Protein AF-A0A101FES3-F1 (afdb_monomer)

Sequence (86 aa):
IIEELEEEMPGTKHRFLFGFLKEERKRFVTTSLEMKECRICHHPTTSEVCVFCRLMQRAGIEPNLPYNPEIFTPESIFESTGERCD

pLDDT: mean 83.0, std 19.03, range [36.22, 98.19]

Structure (mmCIF, N/CA/C/O backbone):
data_AF-A0A101FES3-F1
#
_entry.id   AF-A0A101FES3-F1
#
loop_
_atom_site.group_PDB
_atom_site.id
_atom_site.type_symbol
_atom_site.label_atom_id
_atom_site.label_alt_id
_atom_site.label_comp_id
_atom_site.label_asym_id
_atom_site.label_entity_id
_atom_site.label_seq_id
_atom_site.pdbx_PDB_ins_code
_atom_site.Cartn_x
_atom_site.Cartn_y
_atom_site.Cartn_z
_atom_site.occupancy
_atom_site.B_iso_or_equiv
_atom_site.auth_seq_id
_atom_site.auth_comp_id
_atom_site.auth_asym_id
_atom_site.auth_atom_id
_atom_site.pdbx_PDB_model_num
ATOM 1 N N . ILE A 1 1 ? -21.376 11.762 5.302 1.00 92.31 1 ILE A N 1
ATOM 2 C CA . ILE A 1 1 ? -21.452 10.378 5.840 1.00 92.31 1 ILE A CA 1
ATOM 3 C C . ILE A 1 1 ? -20.574 10.185 7.082 1.00 92.31 1 ILE A C 1
ATOM 5 O O . ILE A 1 1 ? -21.091 10.480 8.139 1.00 92.31 1 ILE A O 1
ATOM 9 N N . ILE A 1 2 ? -19.302 9.736 7.047 1.00 95.56 2 ILE A N 1
ATOM 10 C CA . ILE A 1 2 ? -18.567 9.471 8.320 1.00 95.56 2 ILE A CA 1
ATOM 11 C C . ILE A 1 2 ? -18.352 10.740 9.156 1.00 95.56 2 ILE A C 1
ATOM 13 O O . ILE A 1 2 ? -18.473 10.676 10.372 1.00 95.56 2 ILE A O 1
ATOM 17 N N . GLU A 1 3 ? -18.053 11.875 8.521 1.00 97.44 3 GLU A N 1
ATOM 18 C CA . GLU A 1 3 ? -17.855 13.134 9.254 1.00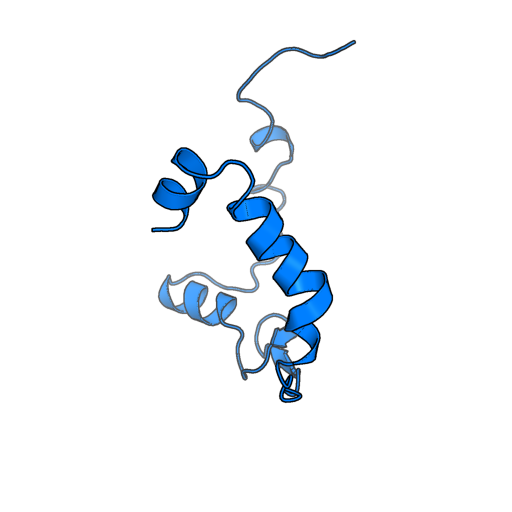 97.44 3 GLU A CA 1
ATOM 19 C C . GLU A 1 3 ? -19.138 13.600 9.950 1.00 97.44 3 GLU A C 1
ATOM 21 O O . GLU A 1 3 ? -19.138 13.866 11.140 1.00 97.44 3 GLU A O 1
ATOM 26 N N . GLU A 1 4 ? -20.251 13.572 9.226 1.00 97.94 4 GLU A N 1
ATOM 27 C CA . GLU A 1 4 ? -21.591 13.883 9.736 1.00 97.94 4 GLU A CA 1
ATOM 28 C C . GLU A 1 4 ? -21.985 12.984 10.926 1.00 97.94 4 GLU A C 1
ATOM 30 O O . GLU A 1 4 ? -22.478 13.464 11.939 1.00 97.94 4 GLU A O 1
ATOM 35 N N . LEU A 1 5 ? -21.660 11.686 10.868 1.00 97.88 5 LEU A N 1
ATOM 36 C CA . LEU A 1 5 ? -21.862 10.768 11.996 1.00 97.88 5 LEU A CA 1
ATOM 37 C C . LEU A 1 5 ? -20.934 11.048 13.184 1.00 97.88 5 LEU A C 1
ATOM 39 O O . LEU A 1 5 ? -21.281 10.715 14.311 1.00 97.88 5 LEU A O 1
ATOM 43 N N . GLU A 1 6 ? -19.747 11.613 12.968 1.00 98.19 6 GLU A N 1
ATOM 44 C CA . GLU A 1 6 ? -18.876 12.019 14.073 1.00 98.19 6 GLU A CA 1
ATOM 45 C C . GLU A 1 6 ? -19.448 13.230 14.812 1.00 98.19 6 GLU A C 1
ATOM 47 O O . GLU A 1 6 ? -19.403 13.262 16.041 1.00 98.19 6 GLU A O 1
ATOM 52 N N . GLU A 1 7 ? -19.991 14.200 14.073 1.00 98.00 7 GLU A N 1
ATOM 53 C CA . GLU A 1 7 ? -20.616 15.398 14.641 1.00 98.00 7 GLU A CA 1
ATOM 54 C C . GLU A 1 7 ? -21.831 15.038 15.509 1.00 98.00 7 GLU A C 1
ATOM 56 O O . GLU A 1 7 ? -21.974 15.555 16.618 1.00 98.00 7 GLU A O 1
ATOM 61 N N . GLU A 1 8 ? -22.670 14.105 15.051 1.00 98.12 8 GLU A N 1
ATOM 62 C CA . GLU A 1 8 ? -23.836 13.629 15.807 1.00 98.12 8 GLU A CA 1
ATOM 63 C C . GLU A 1 8 ? -23.474 12.613 16.908 1.00 98.12 8 GLU A C 1
ATOM 65 O O . GLU A 1 8 ? -24.126 12.554 17.954 1.00 98.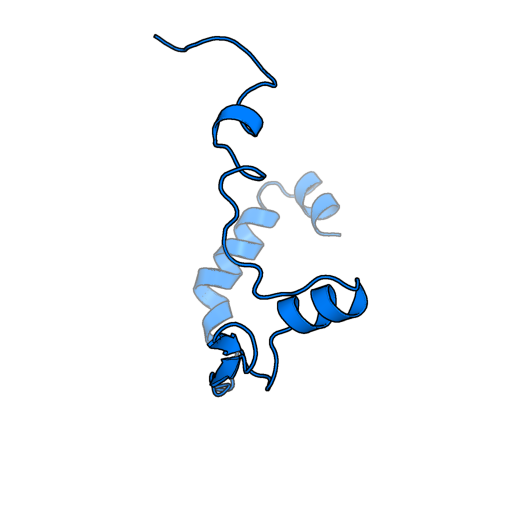12 8 GLU A O 1
ATOM 70 N N . MET A 1 9 ? -22.437 11.796 16.690 1.00 97.81 9 MET A N 1
ATOM 71 C CA . MET A 1 9 ? -22.011 10.715 17.584 1.00 97.81 9 MET A CA 1
ATOM 72 C C . MET A 1 9 ? -20.482 10.723 17.777 1.00 97.81 9 MET A C 1
ATOM 74 O O . MET A 1 9 ? -19.764 9.962 17.112 1.00 97.81 9 MET A O 1
ATOM 78 N N . PRO A 1 10 ? -19.960 11.507 18.739 1.00 97.81 10 PRO A N 1
ATOM 79 C CA . PRO A 1 10 ? -18.525 11.607 18.977 1.00 97.8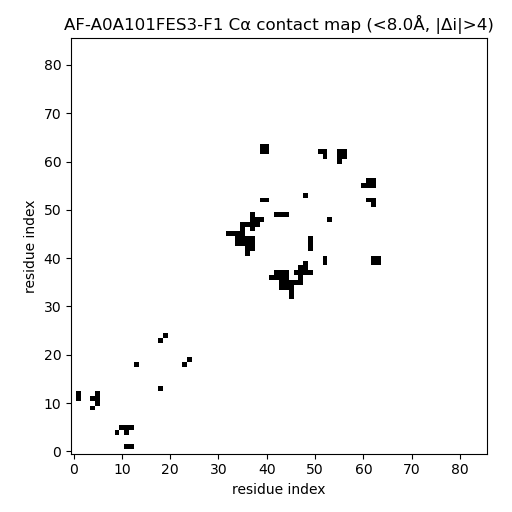1 10 PRO A CA 1
ATOM 80 C C . PRO A 1 10 ? -17.864 10.252 19.258 1.00 97.81 10 PRO A C 1
ATOM 82 O O . PRO A 1 10 ? -18.337 9.440 20.062 1.00 97.81 10 PRO A O 1
ATOM 85 N N . GLY A 1 11 ? -16.731 10.015 18.600 1.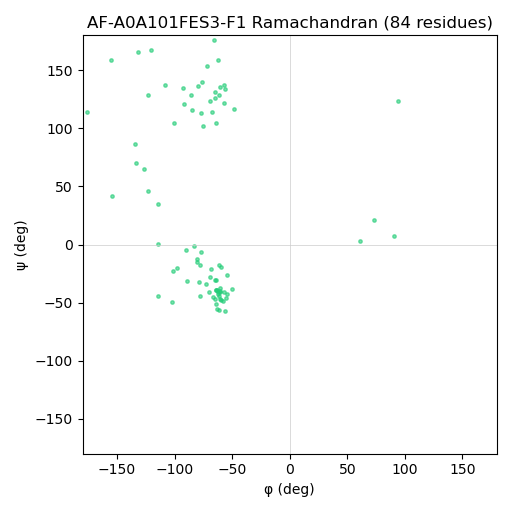00 97.62 11 GLY A N 1
ATOM 86 C CA . GLY A 1 11 ? -15.968 8.774 18.662 1.00 97.62 11 GLY A CA 1
ATOM 87 C C . GLY A 1 11 ? -16.348 7.734 17.605 1.00 97.62 11 GLY A C 1
ATOM 88 O O . GLY A 1 11 ? -15.834 6.612 17.664 1.00 97.62 11 GLY A O 1
ATOM 89 N N . THR A 1 12 ? -17.206 8.063 16.639 1.00 98.12 12 THR A N 1
ATOM 90 C CA . THR A 1 12 ? -17.600 7.156 15.549 1.00 98.12 12 THR A CA 1
ATOM 91 C C . THR A 1 12 ? -16.405 6.726 14.699 1.00 98.12 12 THR A C 1
ATOM 93 O O . THR A 1 12 ? -16.209 5.526 14.505 1.00 98.12 12 THR A O 1
ATOM 96 N N . LYS A 1 13 ? -15.538 7.652 14.274 1.00 97.75 13 LYS A N 1
ATOM 97 C CA . LYS A 1 13 ? -14.295 7.361 13.536 1.00 97.75 13 LYS A CA 1
ATOM 98 C C . LYS A 1 13 ? -13.404 6.378 14.297 1.00 97.75 13 LYS A C 1
ATOM 100 O O . LYS A 1 13 ? -12.932 5.390 13.731 1.00 97.75 13 LYS A O 1
ATOM 105 N N . HIS A 1 14 ? -13.225 6.620 15.597 1.00 97.75 14 HIS A N 1
ATOM 106 C CA . HIS A 1 14 ? -12.429 5.762 16.473 1.00 97.75 14 HIS A CA 1
ATOM 107 C C . HIS A 1 14 ? -13.047 4.363 16.582 1.00 97.75 14 HIS A C 1
ATOM 109 O O . HIS A 1 14 ? -12.390 3.364 16.295 1.00 97.75 14 HIS A O 1
ATOM 115 N N . ARG A 1 15 ? -14.322 4.267 16.978 1.00 96.56 15 ARG A N 1
ATOM 116 C CA . ARG A 1 15 ? -15.011 2.980 17.163 1.00 96.56 15 ARG A CA 1
ATOM 117 C C . ARG A 1 15 ? -15.065 2.175 15.868 1.00 96.56 15 ARG A C 1
ATOM 119 O O . ARG A 1 15 ? -14.818 0.975 15.911 1.00 96.56 15 ARG A O 1
ATOM 126 N N . PHE A 1 16 ? -15.315 2.829 14.737 1.00 95.94 16 PHE A N 1
ATOM 127 C CA . PHE A 1 16 ? -15.322 2.189 13.427 1.00 95.94 16 PHE A CA 1
ATOM 128 C C . PHE A 1 16 ? -13.951 1.598 13.080 1.00 95.94 16 PHE A C 1
ATOM 130 O O . PHE A 1 16 ? -13.845 0.394 12.850 1.00 95.94 16 PHE A O 1
ATOM 137 N N . LEU A 1 17 ? -12.889 2.412 13.095 1.00 96.50 17 LEU A N 1
ATOM 138 C CA . LEU A 1 17 ? -11.555 1.951 12.712 1.00 96.50 17 LEU A CA 1
ATOM 139 C C . LEU A 1 17 ? -11.029 0.881 13.675 1.00 96.50 17 LEU A C 1
ATOM 141 O O . LEU A 1 17 ? -10.600 -0.187 13.239 1.00 96.50 17 LEU A O 1
ATOM 145 N N . PHE A 1 18 ? -11.061 1.138 14.983 1.00 96.88 18 PHE A N 1
ATOM 146 C CA . PHE A 1 18 ? -1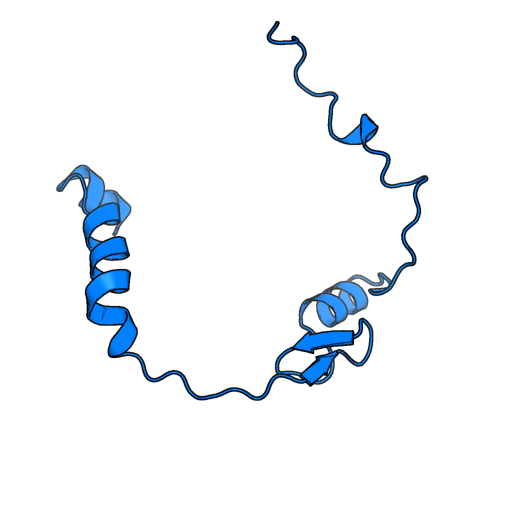0.493 0.208 15.960 1.00 96.88 18 PHE A CA 1
ATOM 147 C C . PHE A 1 18 ? -11.342 -1.052 16.129 1.00 96.88 18 PHE A C 1
ATOM 149 O O . PHE A 1 18 ? -10.777 -2.134 16.291 1.00 96.88 18 PHE A O 1
ATOM 156 N N . GLY A 1 19 ? -12.669 -0.944 16.013 1.00 95.88 19 GLY A N 1
ATOM 157 C CA . GLY A 1 19 ? -13.556 -2.102 15.924 1.00 95.88 19 GLY A CA 1
ATOM 158 C C . GLY A 1 19 ? -13.214 -2.967 14.711 1.00 95.88 19 GLY A C 1
ATOM 159 O O . GLY A 1 19 ? -12.975 -4.167 14.857 1.00 95.88 19 GLY A O 1
ATOM 160 N N . PHE A 1 20 ? -13.053 -2.350 13.534 1.00 95.81 20 PHE A N 1
ATOM 161 C CA . PHE A 1 20 ? -12.643 -3.061 12.324 1.00 95.81 20 PHE A CA 1
ATOM 162 C C . PHE A 1 20 ? -11.301 -3.780 12.500 1.00 95.81 20 PHE A C 1
ATOM 164 O O . PHE A 1 20 ? -11.175 -4.961 12.184 1.00 95.81 20 PHE A O 1
ATOM 171 N N . LEU A 1 21 ? -10.286 -3.090 13.024 1.00 94.94 21 LEU A N 1
ATOM 172 C CA . LEU A 1 21 ? -8.946 -3.655 13.188 1.00 94.94 21 LEU A CA 1
ATOM 173 C C . LEU A 1 21 ? -8.910 -4.831 14.170 1.00 94.94 21 LEU A C 1
ATOM 175 O O . LEU A 1 21 ? -8.186 -5.799 13.929 1.00 94.94 21 LEU A O 1
ATOM 179 N N . LYS A 1 22 ? -9.669 -4.738 15.264 1.00 94.19 22 LYS A N 1
ATOM 180 C CA . LYS A 1 22 ? -9.678 -5.7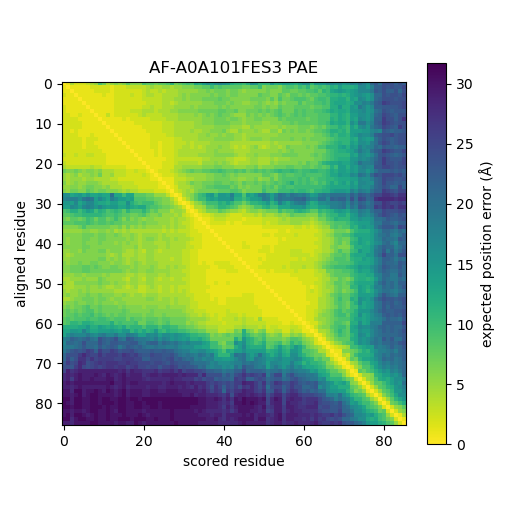26 16.345 1.00 94.19 22 LYS A CA 1
ATOM 181 C C . LYS A 1 22 ? -10.495 -6.968 15.990 1.00 94.19 22 LYS A C 1
ATOM 183 O O . LYS A 1 22 ? -10.057 -8.088 16.268 1.00 94.19 22 LYS A O 1
ATOM 188 N N . GLU A 1 23 ? -11.673 -6.771 15.405 1.00 91.31 23 GLU A N 1
ATOM 189 C CA . GLU A 1 23 ? -12.707 -7.808 15.314 1.00 91.31 23 GLU A CA 1
ATOM 190 C C . GLU A 1 23 ? -12.965 -8.219 13.859 1.00 91.31 23 GLU A C 1
ATOM 192 O O . GLU A 1 23 ? -12.960 -9.410 13.544 1.00 91.31 23 GLU A O 1
ATOM 197 N N . GLU A 1 24 ? -13.065 -7.257 12.940 1.00 92.25 24 GLU A N 1
ATOM 198 C CA . GLU A 1 24 ? -13.519 -7.536 11.571 1.00 92.25 24 GLU A CA 1
ATOM 199 C C . GLU A 1 24 ? -12.396 -7.901 10.595 1.00 92.25 24 GLU A C 1
ATOM 201 O O . GLU A 1 24 ? -12.619 -8.715 9.701 1.00 92.25 24 GLU A O 1
ATOM 206 N N . ARG A 1 25 ? -11.171 -7.379 10.764 1.00 91.69 25 ARG A N 1
ATOM 207 C CA . ARG A 1 25 ? -10.036 -7.602 9.841 1.00 91.69 25 ARG A CA 1
ATOM 208 C C . ARG A 1 25 ? -9.824 -9.086 9.524 1.00 91.69 25 ARG A C 1
ATOM 210 O O . ARG A 1 25 ? -9.516 -9.430 8.390 1.00 91.69 25 ARG A O 1
ATOM 217 N N . LYS A 1 26 ? -10.007 -9.961 10.516 1.00 89.31 26 LYS A N 1
ATOM 218 C CA . LYS A 1 26 ? -9.802 -11.416 10.398 1.00 89.31 26 LYS A CA 1
ATOM 219 C C . LYS A 1 26 ? -10.827 -12.107 9.493 1.00 89.31 26 LYS A C 1
ATOM 221 O O . LYS A 1 26 ? -10.569 -13.210 9.028 1.00 89.31 26 LYS A O 1
ATOM 226 N N . ARG A 1 27 ? -11.990 -11.487 9.266 1.00 90.38 27 ARG A N 1
ATOM 227 C CA . ARG A 1 27 ? -13.060 -12.019 8.406 1.00 90.38 27 ARG A CA 1
ATOM 228 C C . ARG A 1 27 ? -12.794 -11.765 6.924 1.00 90.38 27 ARG A C 1
ATOM 230 O O . ARG A 1 27 ? -13.426 -12.393 6.080 1.00 90.38 27 ARG A O 1
ATOM 237 N N . PHE A 1 28 ? -11.865 -10.867 6.603 1.00 87.44 28 PHE A N 1
ATOM 238 C CA . PHE A 1 28 ? -11.435 -10.627 5.234 1.00 87.44 28 PHE A CA 1
ATOM 239 C C . PHE A 1 28 ? -10.358 -11.642 4.866 1.00 87.44 28 PHE A C 1
ATOM 241 O O . PHE A 1 28 ? -9.275 -11.664 5.451 1.00 87.44 28 PHE A O 1
ATOM 248 N N . VAL A 1 29 ? -10.665 -12.493 3.888 1.00 76.94 29 VAL A N 1
ATOM 249 C CA . VAL A 1 29 ? -9.701 -13.447 3.341 1.00 76.94 29 VAL A CA 1
ATOM 250 C C . VAL A 1 29 ? -8.623 -12.666 2.602 1.00 76.94 29 VAL A C 1
ATOM 252 O O . VAL A 1 29 ? -8.881 -12.039 1.576 1.00 76.94 29 VAL A O 1
ATOM 255 N N . THR A 1 30 ? -7.397 -12.708 3.110 1.00 72.94 30 THR A N 1
ATOM 256 C CA . THR A 1 30 ? -6.231 -12.273 2.348 1.00 72.94 30 THR A CA 1
ATOM 257 C C . THR A 1 30 ? -5.907 -13.349 1.325 1.00 72.94 30 THR A C 1
ATOM 259 O O . THR A 1 30 ? -5.323 -14.376 1.671 1.00 72.94 30 THR A O 1
ATOM 262 N N . THR A 1 31 ? -6.274 -13.128 0.064 1.00 80.06 31 THR A N 1
ATOM 263 C CA . THR A 1 31 ? -5.670 -13.881 -1.039 1.00 80.06 31 THR A CA 1
ATOM 264 C C . THR A 1 31 ? -4.164 -13.653 -0.971 1.00 80.06 31 THR A C 1
ATOM 266 O O . THR A 1 31 ? -3.714 -12.506 -1.005 1.00 80.06 31 THR A O 1
ATOM 269 N N . SER A 1 32 ? -3.383 -14.725 -0.837 1.00 79.00 32 SER A N 1
ATOM 270 C CA . SER A 1 32 ? -1.927 -14.635 -0.895 1.00 79.00 32 SER A CA 1
ATOM 271 C C . SER A 1 32 ? -1.531 -14.175 -2.295 1.00 79.00 32 SER A C 1
ATOM 273 O O . SER A 1 32 ? -1.629 -14.935 -3.257 1.00 79.00 32 SER A O 1
ATOM 275 N N . LEU A 1 33 ? -1.135 -12.913 -2.419 1.00 86.62 33 LEU A N 1
ATOM 276 C CA . LEU A 1 33 ? -0.544 -12.394 -3.642 1.00 86.62 33 LEU A CA 1
ATOM 277 C C . LEU A 1 33 ? 0.951 -12.686 -3.603 1.00 86.62 33 LEU A C 1
ATOM 279 O O . LEU A 1 33 ? 1.622 -12.349 -2.627 1.00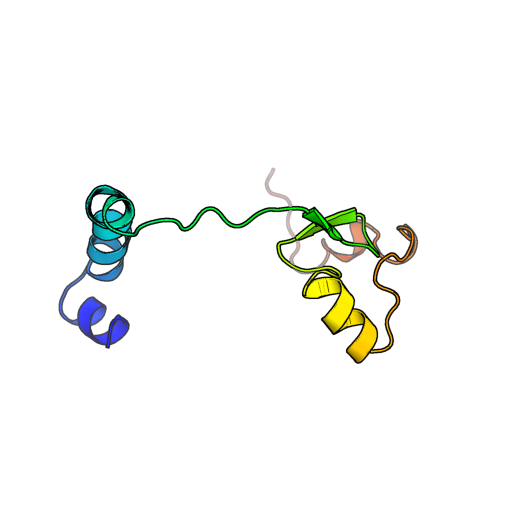 86.62 33 LEU A O 1
ATOM 283 N N . GLU A 1 34 ? 1.472 -13.296 -4.663 1.00 90.75 34 GLU A N 1
ATOM 284 C CA . GLU A 1 34 ? 2.913 -13.459 -4.805 1.00 90.75 34 GLU A CA 1
ATOM 285 C C . GLU A 1 34 ? 3.575 -12.087 -4.948 1.00 90.75 34 GLU A C 1
ATOM 287 O O . GLU A 1 34 ? 3.206 -11.271 -5.802 1.00 90.75 34 GLU A O 1
ATOM 292 N N . MET A 1 35 ? 4.559 -11.834 -4.089 1.00 93.44 35 MET A N 1
ATOM 293 C CA . MET A 1 35 ? 5.440 -10.684 -4.221 1.00 93.44 35 MET A CA 1
ATOM 294 C C . MET A 1 35 ? 6.674 -11.086 -5.017 1.00 93.44 35 MET A C 1
ATOM 296 O O . MET A 1 35 ? 7.288 -12.117 -4.756 1.00 93.44 35 MET A O 1
ATOM 300 N N . LYS A 1 36 ? 7.046 -10.239 -5.968 1.00 95.19 36 LYS A N 1
ATOM 301 C CA . LYS A 1 36 ? 8.255 -10.357 -6.780 1.00 95.19 36 LYS A CA 1
ATOM 302 C C . LYS A 1 36 ? 8.994 -9.029 -6.815 1.00 95.19 36 LYS A C 1
ATOM 304 O O . LYS A 1 36 ? 8.449 -7.988 -6.447 1.00 95.19 36 LYS A O 1
ATOM 309 N N . GLU A 1 37 ? 10.237 -9.059 -7.259 1.00 97.25 37 GLU A N 1
ATOM 310 C CA . GLU A 1 37 ? 11.034 -7.850 -7.422 1.00 97.25 37 GLU A CA 1
ATOM 311 C C . GLU A 1 37 ? 10.615 -7.078 -8.677 1.00 97.25 37 GLU A C 1
ATOM 313 O O . GLU A 1 37 ? 10.341 -7.651 -9.734 1.00 97.25 37 GLU A O 1
ATOM 318 N N . CYS A 1 38 ? 10.575 -5.752 -8.563 1.00 97.12 38 CYS A N 1
ATOM 319 C CA . CYS A 1 38 ? 10.390 -4.864 -9.701 1.00 97.12 38 CYS A CA 1
ATOM 320 C C . CYS A 1 38 ? 11.587 -4.974 -10.653 1.00 97.12 38 CYS A C 1
ATOM 322 O O . CYS A 1 38 ? 12.721 -4.774 -10.229 1.00 97.12 38 CYS A O 1
ATOM 324 N N . ARG A 1 39 ? 11.347 -5.150 -11.959 1.00 96.75 39 ARG A N 1
ATOM 325 C CA . ARG A 1 39 ? 12.418 -5.231 -12.976 1.00 96.75 39 ARG A CA 1
ATOM 326 C C . ARG A 1 39 ? 13.321 -3.983 -13.063 1.00 96.75 39 ARG A C 1
ATOM 328 O O . ARG A 1 39 ? 14.394 -4.064 -13.643 1.00 96.75 39 ARG A O 1
ATOM 335 N N . ILE A 1 40 ? 12.877 -2.829 -12.551 1.00 94.81 40 ILE A N 1
ATOM 336 C CA . ILE A 1 40 ? 13.585 -1.536 -12.677 1.00 94.81 40 ILE A CA 1
ATOM 337 C C . ILE A 1 40 ? 14.326 -1.144 -11.396 1.00 94.81 40 ILE A C 1
ATOM 339 O O . ILE A 1 40 ? 15.486 -0.745 -11.452 1.00 94.81 40 ILE A O 1
ATOM 343 N N . CYS A 1 41 ? 13.640 -1.196 -10.252 1.00 94.38 41 CYS A N 1
ATOM 344 C CA . CYS A 1 41 ? 14.173 -0.723 -8.970 1.00 94.38 41 CYS A CA 1
ATOM 345 C C . CYS A 1 41 ? 14.367 -1.840 -7.939 1.00 94.38 41 CYS A C 1
ATOM 347 O O . CYS A 1 41 ? 14.741 -1.554 -6.810 1.00 94.38 41 CYS A O 1
ATOM 349 N N . HIS A 1 42 ? 14.058 -3.092 -8.289 1.00 94.62 42 HIS A N 1
ATOM 350 C CA . HIS A 1 42 ? 14.195 -4.274 -7.429 1.00 94.62 42 HIS A CA 1
ATOM 351 C C . HIS A 1 42 ? 13.369 -4.268 -6.127 1.00 94.62 42 HIS A C 1
ATOM 353 O O . HIS A 1 42 ? 13.399 -5.230 -5.369 1.00 94.62 42 HIS A O 1
ATOM 359 N N . HIS A 1 43 ? 12.543 -3.245 -5.882 1.00 94.19 43 HIS A N 1
ATOM 360 C CA . HIS A 1 43 ? 11.626 -3.230 -4.740 1.00 94.19 43 HIS A CA 1
ATOM 361 C C . HIS A 1 43 ? 10.448 -4.215 -4.903 1.00 94.19 43 HIS A C 1
ATOM 363 O O . HIS A 1 43 ? 10.028 -4.483 -6.036 1.00 94.19 43 HIS A O 1
ATOM 369 N N . PRO A 1 44 ? 9.855 -4.707 -3.794 1.00 95.88 44 PRO A N 1
ATOM 370 C CA . PRO A 1 44 ? 8.739 -5.649 -3.828 1.00 95.88 44 PRO A CA 1
ATOM 371 C C . PRO A 1 44 ? 7.496 -5.103 -4.541 1.00 95.88 44 PRO A C 1
ATOM 373 O O . PRO A 1 44 ? 7.048 -3.978 -4.313 1.00 95.88 44 PRO A O 1
ATOM 376 N N . THR A 1 45 ? 6.888 -5.923 -5.390 1.00 96.38 45 THR A N 1
ATOM 377 C CA . THR A 1 45 ? 5.670 -5.591 -6.130 1.00 96.38 45 THR A CA 1
ATOM 378 C C . THR A 1 45 ? 4.904 -6.857 -6.515 1.00 96.38 45 THR A C 1
ATOM 380 O O . THR A 1 45 ? 5.455 -7.949 -6.575 1.00 96.38 45 THR A O 1
ATOM 383 N N . THR A 1 46 ? 3.611 -6.725 -6.792 1.00 95.50 46 THR A N 1
ATOM 384 C CA . THR A 1 46 ? 2.768 -7.805 -7.334 1.00 95.50 46 THR A CA 1
ATOM 385 C C . THR A 1 46 ? 2.757 -7.828 -8.870 1.00 95.50 46 THR A C 1
ATOM 387 O O . THR A 1 46 ? 2.182 -8.719 -9.489 1.00 95.50 46 THR A O 1
ATOM 390 N N . SER A 1 47 ? 3.403 -6.854 -9.520 1.00 94.75 47 SER A N 1
ATOM 391 C CA . SER A 1 47 ? 3.462 -6.691 -10.983 1.00 94.75 47 SER A CA 1
ATOM 392 C C . SER A 1 47 ? 4.905 -6.738 -11.494 1.00 94.75 47 SER A C 1
ATOM 394 O O . SER A 1 47 ? 5.824 -6.713 -10.696 1.00 94.75 47 SER A O 1
ATOM 396 N N . GLU A 1 48 ? 5.148 -6.860 -12.801 1.00 96.31 48 GLU A N 1
ATOM 397 C CA . GLU A 1 48 ? 6.526 -6.928 -13.345 1.00 96.31 48 GLU A CA 1
ATOM 398 C C . GLU A 1 48 ? 7.347 -5.651 -13.061 1.00 96.31 48 GLU A C 1
ATOM 400 O O . GLU A 1 48 ? 8.520 -5.701 -12.699 1.00 96.31 48 GLU A O 1
ATOM 405 N N . VAL A 1 49 ? 6.705 -4.490 -13.192 1.00 96.44 49 VAL A N 1
ATOM 406 C CA . VAL A 1 49 ? 7.274 -3.169 -12.896 1.00 96.44 49 VAL A CA 1
ATOM 407 C C . VAL A 1 49 ? 6.368 -2.507 -11.873 1.00 96.44 49 VAL A C 1
ATOM 409 O O . VAL A 1 49 ? 5.171 -2.450 -12.122 1.00 96.44 49 VAL A O 1
ATOM 412 N N . CYS A 1 50 ? 6.874 -1.998 -10.749 1.00 96.62 50 CYS A N 1
ATOM 413 C CA . CYS A 1 50 ? 6.025 -1.431 -9.697 1.00 96.62 50 CYS A CA 1
ATOM 414 C C . CYS A 1 50 ? 5.224 -0.197 -10.171 1.00 96.62 50 CYS A C 1
ATOM 416 O O . CYS A 1 50 ? 5.577 0.467 -11.148 1.00 96.62 50 CYS A O 1
ATOM 418 N N . VAL A 1 51 ? 4.126 0.121 -9.469 1.00 96.75 51 VAL A N 1
ATOM 419 C CA . VAL A 1 51 ? 3.258 1.276 -9.791 1.00 96.75 51 VAL A CA 1
ATOM 420 C C . VAL A 1 51 ? 4.068 2.569 -9.859 1.00 96.75 51 VAL A C 1
ATOM 422 O O . VAL A 1 51 ? 3.888 3.342 -10.794 1.00 96.75 51 VAL A O 1
ATOM 425 N N . PHE A 1 52 ? 4.989 2.757 -8.914 1.00 95.81 52 PHE A N 1
ATOM 426 C CA . PHE A 1 52 ? 5.873 3.914 -8.865 1.00 95.81 52 PHE A CA 1
ATOM 427 C C . PHE A 1 52 ? 6.679 4.071 -10.161 1.00 95.81 52 PHE A C 1
ATOM 429 O O . PHE A 1 52 ? 6.529 5.078 -10.846 1.00 95.81 52 PHE A O 1
ATOM 436 N N . CYS A 1 53 ? 7.453 3.059 -10.573 1.00 96.12 53 CYS A N 1
ATOM 437 C CA . CYS A 1 53 ? 8.266 3.166 -11.786 1.00 96.12 53 CYS A CA 1
ATOM 438 C C . CYS A 1 53 ? 7.429 3.416 -13.045 1.00 96.12 53 CYS A C 1
ATOM 440 O O . CYS A 1 53 ? 7.835 4.208 -13.892 1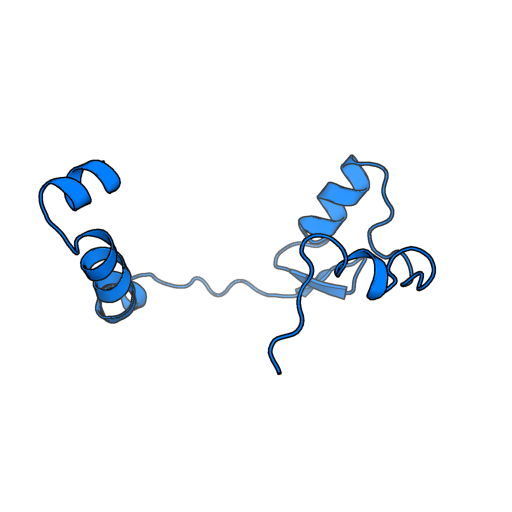.00 96.12 53 CYS A O 1
ATOM 442 N N . ARG A 1 54 ? 6.241 2.801 -13.155 1.00 96.44 54 ARG A N 1
ATOM 443 C CA . ARG A 1 54 ? 5.328 3.066 -14.280 1.00 96.44 54 ARG A CA 1
ATOM 444 C C . ARG A 1 54 ? 4.853 4.518 -14.310 1.00 96.44 54 ARG A C 1
ATOM 446 O O . ARG A 1 54 ? 4.704 5.080 -15.391 1.00 96.44 54 ARG A O 1
ATOM 453 N N . LEU A 1 55 ? 4.581 5.114 -13.148 1.00 96.94 55 LEU A N 1
ATOM 454 C CA . LEU A 1 55 ? 4.190 6.521 -13.048 1.00 96.94 55 LEU A CA 1
ATOM 455 C C . LEU A 1 55 ? 5.344 7.447 -13.443 1.00 96.94 55 LEU A C 1
ATOM 457 O O . LEU A 1 55 ? 5.129 8.346 -14.249 1.00 96.94 55 LEU A O 1
ATOM 461 N N . MET A 1 56 ? 6.562 7.183 -12.964 1.00 95.81 56 MET A N 1
ATOM 462 C CA . MET A 1 56 ? 7.742 7.985 -13.315 1.00 95.81 56 MET A CA 1
ATOM 463 C C . MET A 1 56 ? 8.036 7.933 -14.818 1.00 95.81 56 MET A C 1
ATOM 465 O O . MET A 1 56 ? 8.209 8.973 -15.444 1.00 95.81 56 MET A O 1
ATOM 469 N N . GLN A 1 57 ? 7.968 6.749 -15.435 1.00 94.50 57 GLN A N 1
ATOM 470 C CA . GLN A 1 57 ? 8.128 6.605 -16.886 1.00 94.50 57 GLN A CA 1
ATOM 471 C C . GLN A 1 57 ? 7.069 7.386 -17.676 1.00 94.50 57 GLN A C 1
ATOM 473 O O . GLN A 1 57 ? 7.397 8.017 -18.676 1.00 94.50 57 GLN A O 1
ATOM 478 N N . ARG A 1 58 ? 5.806 7.391 -17.222 1.00 95.94 58 ARG A N 1
ATOM 479 C CA . ARG A 1 58 ? 4.742 8.215 -17.830 1.00 95.94 58 ARG A CA 1
ATOM 480 C C . ARG A 1 58 ? 5.009 9.712 -17.693 1.00 95.94 58 ARG A C 1
ATOM 482 O O . ARG A 1 58 ? 4.597 10.470 -18.561 1.00 95.94 58 ARG A O 1
ATOM 489 N N . ALA A 1 59 ? 5.683 10.118 -16.622 1.00 95.62 59 ALA A N 1
ATOM 490 C CA . ALA A 1 59 ? 6.125 11.489 -16.398 1.00 95.62 59 ALA A CA 1
ATOM 491 C C . ALA A 1 59 ? 7.452 11.829 -17.109 1.00 95.62 59 ALA A C 1
ATOM 493 O O . ALA A 1 59 ? 7.907 12.964 -17.012 1.00 95.62 59 ALA A O 1
ATOM 494 N N . GLY A 1 60 ? 8.081 10.877 -17.812 1.00 92.38 60 GLY A N 1
ATOM 495 C CA . GLY A 1 60 ? 9.376 11.079 -18.470 1.00 92.38 60 GLY A CA 1
ATOM 496 C C . GLY A 1 60 ? 10.572 11.136 -17.512 1.00 92.38 60 GLY A C 1
ATOM 497 O O . GLY A 1 60 ? 11.609 11.681 -17.872 1.00 92.38 60 GLY A O 1
ATOM 498 N N . ILE A 1 61 ? 10.436 10.595 -16.299 1.00 88.94 61 ILE A N 1
ATOM 499 C CA . ILE A 1 61 ? 11.479 10.589 -15.268 1.00 88.94 61 ILE A CA 1
ATOM 500 C C . ILE A 1 61 ? 12.043 9.174 -15.109 1.00 88.94 61 ILE A C 1
ATOM 502 O O . ILE A 1 61 ? 11.298 8.189 -15.050 1.00 88.94 61 ILE A O 1
ATOM 506 N N . GLU A 1 62 ? 13.365 9.069 -14.988 1.00 85.75 62 GLU A N 1
ATOM 507 C CA . GLU A 1 62 ? 14.030 7.799 -14.714 1.00 85.75 62 GLU A CA 1
ATOM 508 C C . GLU A 1 62 ? 13.734 7.317 -13.275 1.00 85.75 62 GLU A C 1
ATOM 510 O O . GLU A 1 62 ? 13.981 8.044 -12.314 1.00 85.75 62 GLU A O 1
ATOM 515 N N . PRO A 1 63 ? 13.183 6.103 -13.066 1.00 83.38 63 PRO A N 1
ATOM 516 C CA . PRO A 1 63 ? 12.709 5.687 -11.740 1.00 83.38 63 PRO A CA 1
ATOM 517 C C . PRO A 1 63 ? 13.791 5.196 -10.777 1.00 83.38 63 PRO A C 1
ATOM 519 O O . PRO A 1 63 ? 13.496 4.957 -9.610 1.00 83.38 63 PRO A O 1
ATOM 522 N N . ASN A 1 64 ? 14.995 4.947 -11.285 1.00 78.88 64 ASN A N 1
ATOM 523 C CA . ASN A 1 64 ? 16.135 4.451 -10.521 1.00 78.88 64 ASN A CA 1
ATOM 524 C C . ASN A 1 64 ? 17.304 5.428 -10.679 1.00 78.88 64 ASN A C 1
ATOM 526 O O . ASN A 1 64 ? 18.421 5.038 -11.014 1.00 78.88 64 ASN A O 1
ATOM 530 N N . LEU A 1 65 ? 16.999 6.722 -10.532 1.00 67.88 65 LEU A N 1
ATOM 531 C CA . LEU A 1 65 ? 18.028 7.747 -10.518 1.00 67.88 65 LEU A CA 1
ATOM 532 C C . LEU A 1 65 ? 18.959 7.465 -9.334 1.00 67.88 65 LEU A C 1
ATOM 534 O O . LEU A 1 65 ? 18.470 7.293 -8.211 1.00 67.88 65 LEU A O 1
ATOM 538 N N . PRO A 1 66 ? 20.281 7.406 -9.562 1.00 65.44 66 PRO A N 1
ATOM 539 C CA . PRO A 1 66 ? 21.221 7.324 -8.463 1.00 65.44 66 PRO A CA 1
ATOM 540 C C . PRO A 1 66 ? 20.996 8.531 -7.553 1.00 65.44 66 PRO A C 1
ATOM 542 O O . PRO A 1 66 ? 20.778 9.647 -8.030 1.00 65.44 66 PRO A O 1
ATOM 545 N N . TYR A 1 67 ? 21.016 8.289 -6.242 1.00 65.12 67 TYR A N 1
ATOM 546 C CA . TYR A 1 67 ? 20.931 9.348 -5.245 1.00 65.12 67 TYR A CA 1
ATOM 547 C C . TYR A 1 67 ? 21.934 10.453 -5.593 1.00 65.12 67 TYR A C 1
ATOM 549 O O . TYR A 1 67 ? 23.141 10.206 -5.615 1.00 65.12 67 TYR A O 1
ATOM 557 N N . ASN A 1 68 ? 21.425 11.652 -5.891 1.00 61.78 68 ASN A N 1
ATOM 558 C CA . ASN A 1 68 ? 22.252 12.830 -6.088 1.00 61.78 68 ASN A CA 1
ATOM 559 C C . ASN A 1 68 ? 22.220 13.674 -4.802 1.00 61.78 68 ASN A C 1
ATOM 561 O O . ASN A 1 68 ? 21.216 14.355 -4.559 1.00 61.78 68 ASN A O 1
ATOM 565 N N . PRO A 1 69 ? 23.291 13.659 -3.991 1.00 60.38 69 PRO A N 1
ATOM 566 C CA . PRO A 1 69 ? 23.361 14.455 -2.770 1.00 60.38 69 PRO A CA 1
ATOM 567 C C . PRO A 1 69 ? 23.280 15.969 -3.016 1.00 60.38 69 PRO A C 1
ATOM 569 O O . PRO A 1 69 ? 22.975 16.699 -2.083 1.00 60.38 69 PRO A O 1
ATOM 572 N N . GLU A 1 70 ? 23.506 16.454 -4.241 1.00 63.47 70 GLU A N 1
ATOM 573 C CA . GLU A 1 70 ? 23.426 17.886 -4.568 1.00 63.47 70 GLU A CA 1
ATOM 574 C C . GLU A 1 70 ? 21.983 18.402 -4.721 1.00 63.47 70 GLU A C 1
ATOM 576 O O . GLU A 1 70 ? 21.755 19.606 -4.662 1.00 63.47 70 GLU A O 1
ATOM 581 N N . ILE A 1 71 ? 20.999 17.513 -4.915 1.00 58.38 71 ILE A N 1
ATOM 582 C CA . ILE A 1 71 ? 19.578 17.878 -5.112 1.00 58.38 71 ILE A CA 1
ATOM 583 C C . ILE A 1 71 ? 18.759 17.673 -3.826 1.00 58.38 71 ILE A C 1
ATOM 585 O O . ILE A 1 71 ? 17.709 18.287 -3.651 1.00 58.38 71 ILE A O 1
ATOM 589 N N . PHE A 1 72 ? 19.229 16.814 -2.921 1.00 55.25 72 PHE A N 1
ATOM 590 C CA . PHE A 1 72 ? 18.533 16.446 -1.689 1.00 55.25 72 PHE A CA 1
ATOM 591 C C . PHE A 1 72 ? 19.461 16.657 -0.487 1.00 55.25 72 PHE A C 1
ATOM 593 O O . PHE A 1 72 ? 19.882 15.699 0.162 1.00 55.25 72 PHE A O 1
ATOM 600 N N . THR A 1 73 ? 19.832 17.911 -0.211 1.00 55.19 73 THR A N 1
ATOM 601 C CA . THR A 1 73 ? 20.565 18.228 1.017 1.00 55.19 73 THR A CA 1
ATOM 602 C C . THR A 1 73 ? 19.584 18.313 2.193 1.00 55.19 73 THR A C 1
ATOM 604 O O . THR A 1 73 ? 18.508 18.899 2.062 1.00 55.19 73 THR A O 1
ATOM 607 N N . PRO A 1 74 ? 19.906 17.739 3.367 1.00 55.31 74 PRO A N 1
ATOM 608 C CA . PRO A 1 74 ? 19.060 17.845 4.558 1.00 55.31 74 PRO A CA 1
ATOM 609 C C . PRO A 1 74 ? 18.727 19.294 4.947 1.00 55.31 74 PRO A C 1
ATOM 611 O O . PRO A 1 74 ? 17.675 19.539 5.538 1.00 55.31 74 PRO A O 1
ATOM 614 N N . GLU A 1 75 ? 19.585 20.257 4.586 1.00 53.09 75 GLU A N 1
ATOM 615 C CA . GLU A 1 75 ? 19.355 21.681 4.840 1.00 53.09 75 GLU A CA 1
ATOM 616 C C . GLU A 1 75 ? 18.142 22.243 4.079 1.00 53.09 75 GLU A C 1
ATOM 618 O O . GLU A 1 75 ? 17.454 23.115 4.602 1.00 53.09 75 GLU A O 1
ATOM 623 N N . SER A 1 76 ? 17.800 21.724 2.891 1.00 49.41 76 SER A N 1
ATOM 624 C CA . SER A 1 76 ? 16.687 22.263 2.091 1.00 49.41 76 SER A CA 1
ATOM 625 C C . SER A 1 76 ? 15.294 21.851 2.590 1.00 49.41 76 SER A C 1
ATOM 627 O O . SER A 1 76 ? 14.290 22.315 2.054 1.00 49.41 76 SER A O 1
ATOM 629 N N . ILE A 1 77 ? 15.206 20.961 3.586 1.00 52.97 77 ILE A N 1
ATOM 630 C CA . ILE A 1 77 ? 13.940 20.509 4.196 1.00 52.97 77 ILE A CA 1
ATOM 631 C C . ILE A 1 77 ? 13.650 21.274 5.500 1.00 52.97 77 ILE A C 1
ATOM 633 O O . ILE A 1 77 ? 12.498 21.355 5.923 1.00 52.97 77 ILE A O 1
ATOM 637 N N . PHE A 1 78 ? 14.668 21.876 6.123 1.00 44.19 78 PHE A N 1
ATOM 638 C CA . PHE A 1 78 ? 14.595 22.415 7.483 1.00 44.19 78 PHE A CA 1
ATOM 639 C C . PHE A 1 78 ? 14.731 23.941 7.557 1.00 44.19 78 PHE A C 1
ATOM 641 O O . PHE A 1 78 ? 15.273 24.468 8.517 1.00 44.19 78 PHE A O 1
ATOM 648 N N . GLU A 1 79 ? 14.214 24.683 6.581 1.00 45.44 79 GLU A N 1
ATOM 649 C CA . GLU A 1 79 ? 14.081 26.141 6.711 1.00 45.44 79 GLU A CA 1
ATOM 650 C C . GLU A 1 79 ? 12.695 26.608 6.267 1.00 45.44 79 GLU A C 1
ATOM 652 O O . GLU A 1 79 ? 12.521 27.255 5.240 1.00 45.44 79 GLU A O 1
ATOM 657 N N . SER A 1 80 ? 11.668 26.281 7.055 1.00 48.66 80 SER A N 1
ATOM 658 C CA . SER A 1 80 ? 10.419 27.058 7.031 1.00 48.66 80 SER A CA 1
ATOM 659 C C . SER A 1 80 ? 9.605 26.989 8.328 1.00 48.66 80 SER A C 1
ATOM 661 O O . SER A 1 80 ? 8.393 26.904 8.269 1.00 48.66 80 SER A O 1
ATOM 663 N N . THR A 1 81 ? 10.254 27.066 9.494 1.00 49.19 81 THR A N 1
ATOM 664 C CA . THR A 1 81 ? 9.773 27.822 10.676 1.00 49.19 81 THR A CA 1
ATOM 665 C C . THR A 1 81 ? 10.845 27.742 11.755 1.00 49.19 81 THR A C 1
ATOM 667 O O . THR A 1 81 ? 11.154 26.656 12.237 1.00 49.19 81 THR A O 1
ATOM 670 N N . GLY A 1 82 ? 11.440 28.889 12.079 1.00 50.38 82 GLY A N 1
ATOM 671 C CA . GLY A 1 82 ? 12.502 29.007 13.067 1.00 50.38 82 GLY A CA 1
ATOM 672 C C . GLY A 1 82 ? 12.082 28.691 14.505 1.00 50.38 82 GLY A C 1
ATOM 673 O O . GLY A 1 82 ? 10.908 28.516 14.811 1.00 50.38 82 GLY A O 1
ATOM 674 N N . GLU A 1 83 ? 13.111 28.727 15.351 1.00 38.38 83 GLU A N 1
ATOM 675 C CA . GLU A 1 83 ? 13.157 28.517 16.803 1.00 38.38 83 GLU A CA 1
ATOM 676 C C . GLU A 1 83 ? 13.496 27.093 17.262 1.00 38.38 83 GLU A C 1
ATOM 678 O O . GLU A 1 83 ? 12.903 26.085 16.893 1.00 38.38 83 GLU A O 1
ATOM 683 N N . ARG A 1 84 ? 14.554 27.056 18.074 1.00 36.22 84 ARG A N 1
ATOM 684 C CA . ARG A 1 84 ? 15.156 25.889 18.705 1.00 36.22 84 ARG A CA 1
ATOM 685 C C . ARG A 1 84 ? 14.487 25.742 20.064 1.00 36.22 84 ARG A C 1
ATOM 687 O O . ARG A 1 84 ? 14.561 26.676 20.859 1.00 36.22 84 ARG A O 1
ATOM 694 N N . CYS A 1 85 ? 13.841 24.612 20.322 1.00 40.59 85 CYS A N 1
ATOM 695 C CA . CYS A 1 85 ? 13.521 24.236 21.692 1.00 40.59 85 CYS A CA 1
ATOM 696 C C . CYS A 1 85 ? 14.802 23.693 22.341 1.00 40.59 85 CYS A C 1
ATOM 698 O O . CYS A 1 85 ? 15.301 22.653 21.913 1.00 40.59 85 CYS A O 1
ATOM 700 N N . ASP A 1 86 ? 15.269 24.474 23.319 1.00 40.62 86 ASP A N 1
ATOM 701 C CA . ASP A 1 86 ? 16.309 24.283 24.345 1.00 40.62 86 ASP A CA 1
ATOM 702 C C . ASP A 1 86 ? 17.774 24.078 23.903 1.00 40.62 86 ASP A C 1
ATOM 704 O O . ASP A 1 86 ? 18.139 23.028 23.329 1.00 40.62 86 ASP A O 1
#

Foldseek 3Di:
DQVVCCVVPPCSVVCVVVVCVPPVVVVDDDDDQDWFAAPQQGDTDSDNHHPQCVVCVVVVHRSNPPDDCVVDPPVVVPPDDDDDDD

Nearest PDB structures (foldseek):
  5gha-assembly1_A  TM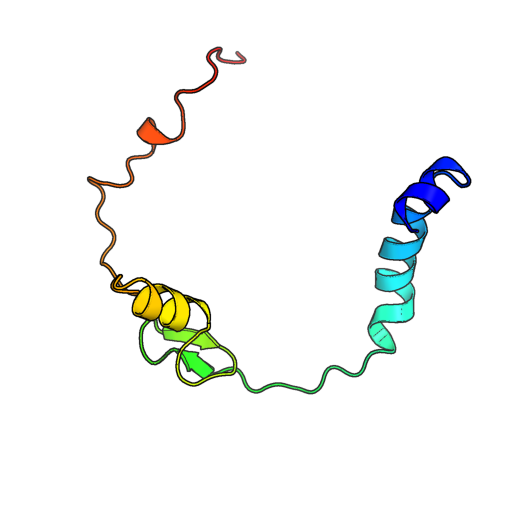=7.764E-01  e=2.364E-04  Thermus thermophilus HB27
  5gha-assembly2_D  TM=6.030E-01  e=5.951E-05  Thermus thermophilus HB27
  5gha-assembly1_B  TM=6.447E-01  e=9.644E-05  Thermus thermophilus HB27
  5mkp-assembly1_A  TM=5.844E-01  e=5.794E-04  Pyrococcus horikoshii OT3
  5mko-assembly1_B  TM=5.840E-01  e=7.634E-04  Pyrococcus horikoshii OT3

Solvent-accessible surface area (backbone atoms only — not comparable to full-atom values): 5604 Å² total; per-residue (Å²): 106,74,65,60,45,28,76,78,38,78,59,41,66,56,51,52,52,54,46,35,67,75,66,47,52,80,74,56,82,76,76,86,74,71,73,40,56,12,79,77,70,58,49,84,20,80,44,68,59,32,71,65,46,56,51,30,52,74,71,74,40,75,69,66,65,75,89,53,67,90,82,64,47,76,70,82,76,72,78,86,75,89,84,81,87,130

Mean predicted aligned error: 11.2 Å

Secondary structure (DSSP, 8-state):
-HHHHHHHSTTHHHHHHHHIIIIIGGGS----PPPEE-TTT--EESSSS-HHHHHHHHTT--TTPPP-TTT--GGGGS-SS-----

Organism: NCBI:txid85874

Radius of gyration: 21.64 Å; Cα contacts (8 Å, |Δi|>4): 53; chains: 1; bounding box: 47×44×43 Å

InterPro domains:
  IPR014729 Rossmann-like alpha/beta/alpha sandwich fold [G3DSA:3.40.50.620] (1-66)